Protein AF-A0A524HJL3-F1 (afdb_monomer)

Nearest PDB structures (foldseek):
  6bqc-assembly1_A-2  TM=8.816E-01  e=6.485E-03  Escherichia coli

Mean predicted aligned error: 7.46 Å

Radius of gyration: 18.97 Å; Cα contacts (8 Å, |Δi|>4): 39; chains: 1; bounding box: 37×37×41 Å

Sequence (98 aa):
MDGWWDCQTIDQFVDRVLRARLDIQVRWNWKILLFIQRSRFLNLQSPARAFEIGEKHYDLGNDLDQAMLDRRLNYTCVYWRNASTLDEAQEPKLELIC

Foldseek 3Di:
DPPPDDDPCVPVVVVVCVVVVVVPVVCPPVVNVVVVVVCVVDPPPDPVCVVVCCCVPPVPDCVVLVVPAEPVSDPDDFQPPPDDDRNRRHVVVVVVVD

Structure (mmCIF, N/CA/C/O backbone):
data_AF-A0A524HJL3-F1
#
_entry.id   AF-A0A524HJL3-F1
#
loop_
_atom_site.group_PDB
_atom_site.id
_atom_site.type_symbol
_atom_site.label_atom_id
_atom_site.label_alt_id
_atom_site.label_comp_id
_atom_site.label_asym_id
_atom_site.label_entity_id
_atom_site.label_seq_id
_atom_site.pdbx_PDB_ins_code
_atom_site.Cartn_x
_atom_site.Cartn_y
_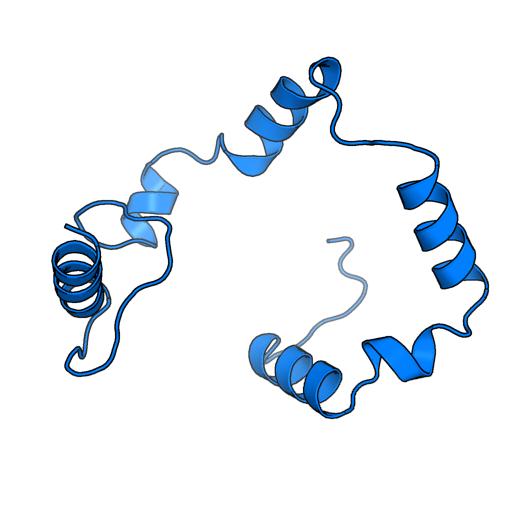atom_site.Cartn_z
_atom_site.occupancy
_atom_site.B_iso_or_equiv
_atom_site.auth_seq_id
_atom_site.auth_comp_id
_atom_site.auth_asym_id
_atom_site.auth_atom_id
_atom_site.pdbx_PDB_model_num
ATOM 1 N N . MET A 1 1 ? -3.187 -0.161 -17.485 1.00 65.12 1 MET A N 1
ATOM 2 C CA . MET A 1 1 ? -2.868 -1.593 -17.670 1.00 65.12 1 MET A CA 1
ATOM 3 C C . MET A 1 1 ? -3.329 -1.977 -19.063 1.00 65.12 1 MET A C 1
ATOM 5 O O . MET A 1 1 ? -4.461 -1.657 -19.390 1.00 65.12 1 MET A O 1
ATOM 9 N N . ASP A 1 2 ? -2.493 -2.634 -19.866 1.00 90.06 2 ASP A N 1
ATOM 10 C CA . ASP A 1 2 ? -2.757 -2.874 -21.301 1.00 90.06 2 ASP A CA 1
ATOM 11 C C . ASP A 1 2 ? -3.694 -4.068 -21.581 1.00 90.06 2 ASP A C 1
ATOM 13 O O . ASP A 1 2 ? -3.799 -4.529 -22.714 1.00 90.06 2 ASP A O 1
ATOM 17 N N . GLY A 1 3 ? -4.351 -4.611 -20.548 1.00 92.31 3 GLY A N 1
ATOM 18 C CA . GLY A 1 3 ? -5.309 -5.715 -20.681 1.00 92.31 3 GLY A CA 1
ATOM 19 C C . GLY A 1 3 ? -4.702 -7.058 -21.108 1.00 92.31 3 GLY A C 1
ATOM 20 O O . GLY A 1 3 ? -5.411 -7.908 -21.630 1.00 92.31 3 GLY A O 1
ATOM 21 N N . TRP A 1 4 ? -3.394 -7.267 -20.925 1.00 94.06 4 TRP A N 1
ATOM 22 C CA . TRP A 1 4 ? -2.699 -8.472 -21.410 1.00 94.06 4 TRP A CA 1
ATOM 23 C C . TRP A 1 4 ? -3.056 -9.769 -20.674 1.00 94.06 4 TRP A C 1
ATOM 25 O O . TRP A 1 4 ? -2.769 -10.852 -21.179 1.00 94.06 4 TRP A O 1
ATOM 35 N N . TRP A 1 5 ? -3.621 -9.680 -19.472 1.00 95.75 5 TRP A N 1
ATOM 36 C CA . TRP A 1 5 ? -3.992 -10.828 -18.648 1.00 95.75 5 TRP A CA 1
ATOM 37 C C . TRP A 1 5 ? -5.096 -10.435 -17.663 1.00 95.75 5 TRP A C 1
ATOM 39 O O . TRP A 1 5 ? -5.302 -9.247 -17.412 1.00 95.75 5 TRP A O 1
ATOM 49 N N . ASP A 1 6 ? -5.773 -11.440 -17.109 1.00 95.38 6 ASP A N 1
ATOM 50 C CA . ASP A 1 6 ? -6.845 -11.281 -16.126 1.00 95.38 6 ASP A CA 1
ATOM 51 C C . ASP A 1 6 ? -6.603 -12.191 -14.908 1.00 95.38 6 ASP A C 1
ATOM 53 O O . ASP A 1 6 ? -5.928 -13.223 -15.003 1.00 95.38 6 ASP A O 1
ATOM 57 N N . CYS A 1 7 ? -7.126 -11.793 -13.750 1.00 96.50 7 CYS A N 1
ATOM 58 C CA . CYS A 1 7 ? -6.992 -12.504 -12.487 1.00 96.50 7 CYS A CA 1
ATOM 59 C C . CYS A 1 7 ? -8.186 -12.235 -11.572 1.00 96.50 7 CYS A C 1
ATOM 61 O O . CYS A 1 7 ? -8.440 -11.100 -11.182 1.00 96.50 7 CYS A O 1
ATOM 63 N N . GLN A 1 8 ? -8.864 -13.303 -11.151 1.00 96.44 8 GLN A N 1
ATOM 64 C CA . GLN A 1 8 ? -10.054 -13.198 -10.308 1.00 96.44 8 GLN A CA 1
ATOM 65 C C . GLN A 1 8 ? -9.757 -12.684 -8.887 1.00 96.44 8 GLN A C 1
ATOM 67 O O . GLN A 1 8 ? -10.567 -11.959 -8.318 1.00 96.44 8 GLN A O 1
ATOM 72 N N . THR A 1 9 ? -8.619 -13.070 -8.301 1.00 96.75 9 THR A N 1
ATOM 73 C CA . THR A 1 9 ? -8.222 -12.715 -6.924 1.00 96.75 9 THR A CA 1
ATOM 74 C C . THR A 1 9 ? -6.761 -12.272 -6.886 1.00 96.75 9 THR A C 1
ATOM 76 O O . THR A 1 9 ? -5.847 -13.016 -6.513 1.00 96.75 9 THR A O 1
ATOM 79 N N . ILE A 1 10 ? -6.526 -11.039 -7.340 1.00 96.44 10 ILE A N 1
ATOM 80 C CA . ILE A 1 10 ? -5.176 -10.485 -7.508 1.00 96.44 10 ILE A CA 1
ATOM 81 C C . ILE A 1 10 ? -4.388 -10.411 -6.190 1.00 96.44 10 ILE A C 1
ATOM 83 O O . ILE A 1 10 ? -3.178 -10.633 -6.184 1.00 96.44 10 ILE A O 1
ATOM 87 N N . ASP A 1 11 ? -5.067 -10.179 -5.068 1.00 96.50 11 ASP A N 1
ATOM 88 C CA . ASP A 1 11 ? -4.496 -10.158 -3.720 1.00 96.50 11 ASP A CA 1
ATOM 89 C C . ASP A 1 11 ? -3.866 -11.512 -3.351 1.00 96.50 11 ASP A C 1
ATOM 91 O O . ASP A 1 11 ? -2.696 -11.579 -2.962 1.00 96.50 11 ASP A O 1
ATOM 95 N N . GLN A 1 12 ? -4.594 -12.611 -3.568 1.00 98.00 12 GLN A N 1
ATOM 96 C CA . GLN A 1 12 ? -4.096 -13.959 -3.293 1.00 98.00 12 GLN A CA 1
ATOM 97 C C . GLN A 1 12 ? -3.005 -14.382 -4.273 1.00 98.00 12 GLN A C 1
ATOM 99 O O . GLN A 1 12 ? -2.079 -15.104 -3.896 1.00 98.00 12 GLN A O 1
ATOM 104 N N . PHE A 1 13 ? -3.104 -13.959 -5.535 1.00 96.94 13 PHE A N 1
ATOM 105 C CA . PHE A 1 13 ? -2.050 -14.199 -6.513 1.00 96.94 13 PHE A CA 1
ATOM 106 C C . PHE A 1 13 ? -0.730 -13.572 -6.050 1.00 96.94 13 PHE A C 1
ATOM 108 O O . PHE A 1 13 ? 0.284 -14.269 -5.982 1.00 96.94 13 PHE A O 1
ATOM 115 N N . VAL A 1 14 ? -0.752 -12.292 -5.666 1.00 95.88 14 VAL A N 1
ATOM 116 C CA . VAL A 1 14 ? 0.438 -11.586 -5.175 1.00 95.88 14 VAL A CA 1
ATOM 117 C C . VAL A 1 14 ? 0.973 -12.230 -3.890 1.00 95.88 14 VAL A C 1
ATOM 119 O O . VAL A 1 14 ? 2.177 -12.476 -3.813 1.00 95.88 14 VAL A O 1
ATOM 122 N N . ASP A 1 15 ? 0.115 -12.589 -2.925 1.00 97.44 15 ASP A N 1
ATOM 123 C CA . ASP A 1 15 ? 0.529 -13.307 -1.705 1.00 97.44 15 ASP A CA 1
ATOM 124 C C . ASP A 1 15 ? 1.287 -14.605 -2.037 1.00 97.44 15 ASP A C 1
ATOM 126 O O . ASP A 1 15 ? 2.400 -14.821 -1.551 1.00 97.44 15 ASP A O 1
ATOM 130 N N . ARG A 1 16 ? 0.751 -15.439 -2.937 1.00 96.81 16 ARG A N 1
ATOM 131 C CA . ARG A 1 16 ? 1.391 -16.704 -3.339 1.00 96.81 16 ARG A CA 1
ATOM 132 C C . ARG A 1 16 ? 2.716 -16.481 -4.064 1.00 96.81 16 ARG A C 1
ATOM 134 O O . ARG A 1 16 ? 3.682 -17.190 -3.784 1.00 96.81 16 ARG A O 1
ATOM 141 N N . VAL A 1 17 ? 2.780 -15.498 -4.964 1.00 95.81 17 VAL A N 1
ATOM 142 C CA . VAL A 1 17 ? 4.002 -15.132 -5.705 1.00 95.81 17 VAL A CA 1
ATOM 143 C C . VAL A 1 17 ? 5.117 -14.711 -4.747 1.00 95.81 17 VAL A C 1
ATOM 145 O O . VAL A 1 17 ? 6.251 -15.186 -4.874 1.00 95.81 17 VAL A O 1
ATOM 148 N N . LEU A 1 18 ? 4.795 -13.857 -3.771 1.00 95.44 18 LEU A N 1
ATOM 149 C CA . LEU A 1 18 ? 5.756 -13.365 -2.786 1.00 95.44 18 LEU A CA 1
ATOM 150 C C . LEU A 1 18 ? 6.171 -14.462 -1.794 1.00 95.44 18 LEU A C 1
ATOM 152 O O . LEU A 1 18 ? 7.361 -14.602 -1.509 1.00 95.44 18 LEU A O 1
ATOM 156 N N . ARG A 1 19 ? 5.239 -15.305 -1.325 1.00 96.62 19 ARG A N 1
ATOM 157 C CA . ARG A 1 19 ? 5.557 -16.464 -0.462 1.00 96.62 19 ARG A CA 1
ATOM 158 C C . ARG A 1 19 ? 6.451 -17.482 -1.156 1.00 96.62 19 ARG A C 1
ATOM 160 O O . ARG A 1 19 ? 7.377 -18.003 -0.540 1.00 96.62 19 ARG A O 1
ATOM 167 N N . ALA A 1 20 ? 6.212 -17.730 -2.440 1.00 96.38 20 ALA A N 1
ATOM 168 C CA . ALA A 1 20 ? 7.065 -18.576 -3.266 1.00 96.38 20 ALA A CA 1
ATOM 169 C C . ALA A 1 20 ? 8.396 -17.899 -3.647 1.00 96.38 20 ALA A C 1
ATOM 171 O O . ALA A 1 20 ? 9.243 -18.536 -4.272 1.00 96.38 20 ALA A O 1
ATOM 172 N N . ARG A 1 21 ? 8.620 -16.630 -3.269 1.00 93.06 21 ARG A N 1
ATOM 173 C CA . ARG A 1 21 ? 9.847 -15.862 -3.554 1.00 93.06 21 ARG A CA 1
ATOM 174 C C . ARG A 1 21 ? 10.177 -15.793 -5.046 1.00 93.06 21 ARG A C 1
ATOM 176 O O . ARG A 1 21 ? 11.349 -15.758 -5.434 1.00 93.06 21 ARG A O 1
ATOM 183 N N . LEU A 1 22 ? 9.154 -15.793 -5.904 1.00 90.50 22 LEU A N 1
ATOM 184 C CA . LEU A 1 22 ? 9.354 -15.741 -7.356 1.00 90.50 22 LEU A CA 1
ATOM 185 C C . LEU A 1 22 ? 9.992 -14.417 -7.792 1.00 90.50 22 LEU A C 1
ATOM 187 O O . LEU A 1 22 ? 10.737 -14.387 -8.770 1.00 90.50 22 LEU A O 1
ATOM 191 N N . ASP A 1 23 ? 9.791 -13.351 -7.014 1.00 86.12 23 ASP A N 1
ATOM 192 C CA . ASP A 1 23 ? 10.454 -12.055 -7.175 1.00 86.12 23 ASP A CA 1
ATOM 193 C C . ASP A 1 23 ? 11.989 -12.148 -7.120 1.00 86.12 23 ASP A C 1
ATOM 195 O O . ASP A 1 23 ? 12.674 -11.264 -7.633 1.00 86.12 23 ASP A O 1
ATOM 199 N N . ILE A 1 24 ? 12.537 -13.208 -6.515 1.00 85.06 24 ILE A N 1
ATOM 200 C CA . ILE A 1 24 ? 13.976 -13.492 -6.449 1.00 85.06 24 ILE A CA 1
ATOM 201 C C . ILE A 1 24 ? 14.374 -14.538 -7.482 1.00 85.06 24 ILE A C 1
ATOM 203 O O . ILE A 1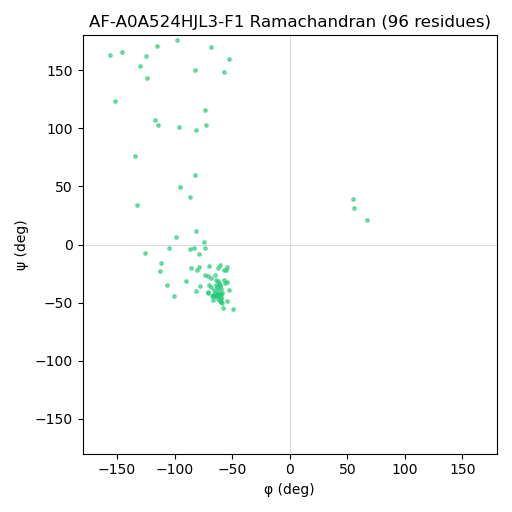 24 ? 15.375 -14.359 -8.173 1.00 85.06 24 ILE A O 1
ATOM 207 N N . GLN A 1 25 ? 13.590 -15.607 -7.618 1.00 85.44 25 GLN A N 1
ATOM 208 C CA . GLN A 1 25 ? 13.917 -16.715 -8.519 1.00 85.44 25 GLN A CA 1
ATOM 209 C C . GLN A 1 25 ? 13.944 -16.283 -9.996 1.00 85.44 25 GLN A C 1
ATOM 211 O O . GLN A 1 25 ? 14.785 -16.745 -10.763 1.00 85.44 25 GLN A O 1
ATOM 216 N N . VAL A 1 26 ? 13.075 -15.345 -10.390 1.00 82.25 26 VAL A N 1
ATOM 217 C CA . VAL A 1 26 ? 12.916 -14.902 -11.788 1.00 82.25 26 VAL A CA 1
ATOM 218 C C . VAL A 1 26 ? 13.893 -13.771 -12.173 1.00 82.25 26 VAL A C 1
ATOM 220 O O . VAL A 1 26 ? 13.985 -13.392 -13.343 1.00 82.25 26 VAL A O 1
ATOM 223 N N . ARG A 1 27 ? 14.702 -13.252 -11.231 1.00 67.94 27 ARG A N 1
ATOM 224 C CA . ARG A 1 27 ? 15.636 -12.123 -11.470 1.00 67.94 27 ARG A CA 1
ATOM 225 C C . ARG A 1 27 ? 16.704 -12.390 -12.531 1.00 67.94 27 ARG A C 1
ATOM 227 O O . ARG A 1 27 ? 17.275 -11.442 -13.059 1.00 67.94 27 ARG A O 1
ATOM 234 N N . TRP A 1 28 ? 16.949 -13.651 -12.873 1.00 68.00 28 TRP A N 1
ATOM 235 C CA . TRP A 1 28 ? 17.911 -14.053 -13.904 1.00 68.00 28 TRP A CA 1
ATOM 236 C C . TRP A 1 28 ? 17.429 -13.808 -15.342 1.00 68.00 28 TRP A C 1
ATOM 238 O O . TRP A 1 28 ? 18.141 -14.104 -16.298 1.00 68.00 28 TRP A O 1
ATOM 248 N N . ASN A 1 29 ? 16.241 -13.228 -15.524 1.00 77.44 29 ASN A N 1
ATOM 249 C CA . ASN A 1 29 ? 15.797 -12.749 -16.824 1.00 77.44 29 ASN A CA 1
ATOM 250 C C . ASN A 1 29 ? 16.549 -11.461 -17.210 1.00 77.44 29 ASN A C 1
ATOM 252 O O . ASN A 1 29 ? 16.378 -10.410 -16.590 1.00 77.44 29 ASN A O 1
ATOM 256 N N . TRP A 1 30 ? 17.342 -11.525 -18.281 1.00 77.50 30 TRP A N 1
ATOM 257 C CA . TRP A 1 30 ? 18.143 -10.402 -18.781 1.00 77.50 30 TRP A CA 1
ATOM 258 C C . TRP A 1 30 ? 17.323 -9.130 -19.058 1.00 77.50 30 TRP A C 1
ATOM 260 O O . TRP A 1 30 ? 17.824 -8.028 -18.841 1.00 77.50 30 TRP A O 1
ATOM 270 N N . LYS A 1 31 ? 16.052 -9.251 -19.478 1.00 79.88 31 LYS A N 1
ATOM 271 C CA . LYS A 1 31 ? 15.164 -8.092 -19.683 1.00 79.88 31 LYS A CA 1
ATOM 272 C C . LYS A 1 31 ? 14.859 -7.394 -18.361 1.00 79.88 31 LYS A C 1
ATOM 274 O O . LYS A 1 31 ? 14.929 -6.172 -18.284 1.00 79.88 31 LYS A O 1
ATOM 279 N N . ILE A 1 32 ? 14.567 -8.170 -17.315 1.00 78.44 32 ILE A N 1
ATOM 280 C CA . ILE A 1 32 ? 14.318 -7.652 -15.962 1.00 78.44 32 ILE A CA 1
ATOM 281 C C . ILE A 1 32 ? 15.582 -6.977 -15.428 1.00 78.44 32 ILE A C 1
ATOM 283 O O . ILE A 1 32 ? 15.510 -5.874 -14.888 1.00 78.44 32 ILE A O 1
ATOM 287 N N . LEU A 1 33 ? 16.747 -7.588 -15.653 1.00 80.06 33 LEU A N 1
ATOM 288 C CA . LEU A 1 33 ? 18.029 -7.011 -15.263 1.00 80.06 33 LEU A CA 1
ATOM 289 C C . LEU A 1 33 ? 18.264 -5.646 -15.932 1.00 80.06 33 LEU A C 1
ATOM 291 O O . LEU A 1 33 ? 18.626 -4.692 -15.250 1.00 80.06 33 LEU A O 1
ATOM 295 N N . LEU A 1 34 ? 17.995 -5.515 -17.237 1.00 83.12 34 LEU A N 1
ATOM 296 C CA . LEU A 1 34 ? 18.105 -4.235 -17.950 1.00 83.12 34 LEU A CA 1
ATOM 297 C C . LEU A 1 34 ? 17.184 -3.156 -17.367 1.00 83.12 34 LEU A C 1
ATOM 299 O O . LEU A 1 34 ? 17.620 -2.017 -17.194 1.00 83.12 34 LEU A O 1
ATOM 303 N N . PHE A 1 35 ? 15.936 -3.499 -17.033 1.00 80.31 35 PHE A N 1
ATOM 304 C CA . PHE A 1 35 ? 15.007 -2.555 -16.406 1.00 80.31 35 PHE A CA 1
ATOM 305 C C . PHE A 1 35 ? 15.490 -2.099 -15.025 1.00 80.31 35 PHE A C 1
ATOM 307 O O . PHE A 1 35 ? 15.476 -0.900 -14.747 1.00 80.31 35 PHE A O 1
ATOM 314 N N . ILE A 1 36 ? 15.972 -3.029 -14.192 1.00 78.38 36 ILE A N 1
ATOM 315 C CA . ILE A 1 36 ? 16.529 -2.721 -12.866 1.00 78.38 36 ILE A CA 1
ATOM 316 C C . ILE A 1 36 ? 17.765 -1.826 -12.992 1.00 78.38 36 ILE A C 1
ATOM 318 O O . ILE A 1 36 ? 17.910 -0.852 -12.258 1.00 78.38 36 ILE A O 1
ATOM 322 N N . GLN A 1 37 ? 18.663 -2.113 -13.933 1.00 80.62 37 GLN A N 1
ATOM 323 C CA . GLN A 1 37 ? 19.847 -1.281 -14.126 1.00 80.62 37 GLN A CA 1
ATOM 324 C C . GLN A 1 37 ? 19.462 0.121 -14.605 1.00 80.62 37 GLN A C 1
ATOM 326 O O . GLN A 1 37 ? 19.946 1.110 -14.057 1.00 80.62 37 GLN A O 1
ATOM 331 N N . ARG A 1 38 ? 18.532 0.230 -15.561 1.00 81.75 38 ARG A N 1
ATOM 332 C CA . ARG A 1 38 ? 18.038 1.526 -16.040 1.00 81.75 38 ARG A CA 1
ATOM 333 C C . ARG A 1 38 ? 17.428 2.363 -14.911 1.00 81.75 38 ARG A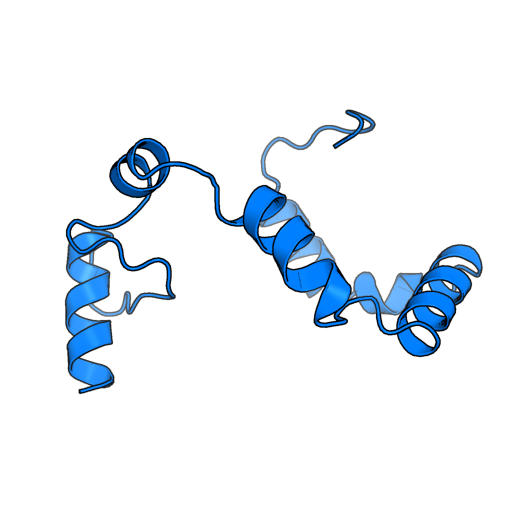 C 1
ATOM 335 O O . ARG A 1 38 ? 17.703 3.557 -14.861 1.00 81.75 38 ARG A O 1
ATOM 342 N N . SER A 1 39 ? 16.643 1.768 -14.009 1.00 78.50 39 SER A N 1
ATOM 343 C CA . SER A 1 39 ? 16.030 2.503 -12.889 1.00 78.50 39 SER A CA 1
ATOM 344 C C . SER A 1 39 ? 17.036 2.939 -11.821 1.00 78.50 39 SER A C 1
ATOM 346 O O . SER A 1 39 ? 16.818 3.949 -11.161 1.00 78.50 39 SER A O 1
ATOM 348 N N . ARG A 1 40 ? 18.159 2.226 -11.665 1.00 77.62 40 ARG A N 1
ATOM 349 C CA . ARG A 1 40 ? 19.237 2.619 -10.741 1.00 77.62 40 ARG A CA 1
ATOM 350 C C . ARG A 1 40 ? 20.119 3.740 -11.285 1.00 77.62 40 ARG A C 1
ATOM 352 O O . ARG A 1 40 ? 20.578 4.566 -10.505 1.00 77.62 40 ARG A O 1
ATOM 359 N N . PHE A 1 41 ? 20.371 3.762 -12.595 1.00 81.75 41 PHE A N 1
ATOM 360 C CA . PHE A 1 41 ? 21.198 4.799 -13.228 1.00 81.75 41 PHE A CA 1
ATOM 361 C C . PHE A 1 41 ? 20.418 6.066 -13.599 1.00 81.75 41 PHE A C 1
ATOM 363 O O . PHE A 1 41 ? 21.022 7.122 -13.768 1.00 81.75 41 PHE A O 1
ATOM 370 N N . LEU A 1 42 ? 19.091 5.986 -13.716 1.00 78.00 42 LEU A N 1
ATOM 371 C CA . LEU A 1 42 ? 18.229 7.129 -14.005 1.00 78.00 42 LEU A CA 1
ATOM 372 C C . LEU A 1 42 ? 17.280 7.359 -12.829 1.00 78.00 42 LEU A C 1
ATOM 374 O O . LEU A 1 42 ? 16.314 6.619 -12.660 1.00 78.00 42 LEU A O 1
ATOM 378 N N . ASN A 1 43 ? 17.518 8.413 -12.043 1.00 69.94 43 ASN A N 1
ATOM 379 C CA . ASN A 1 43 ? 16.558 8.823 -11.023 1.00 69.94 43 ASN A CA 1
ATOM 380 C C . ASN A 1 43 ? 15.335 9.465 -11.697 1.00 69.94 43 ASN A C 1
ATOM 382 O O . ASN A 1 43 ? 15.380 10.611 -12.147 1.00 69.94 43 ASN A O 1
ATOM 386 N N . LEU A 1 44 ? 14.239 8.711 -11.776 1.00 69.50 44 LEU A N 1
ATOM 387 C CA . LEU A 1 44 ? 12.975 9.185 -12.340 1.00 69.50 44 LEU A CA 1
ATOM 388 C C . LEU A 1 44 ? 12.179 10.074 -11.364 1.00 69.50 44 LEU A C 1
ATOM 390 O O . LEU A 1 44 ? 11.202 10.681 -11.789 1.00 69.50 44 LEU A O 1
ATOM 394 N N . GLN A 1 45 ? 12.608 10.188 -10.102 1.00 70.62 45 GLN A N 1
ATOM 395 C CA . GLN A 1 45 ? 11.971 10.971 -9.035 1.00 70.62 45 GLN A CA 1
ATOM 396 C C . GLN A 1 45 ? 12.603 12.370 -8.900 1.00 70.62 45 GLN A C 1
ATOM 398 O O . GLN A 1 45 ? 13.015 12.783 -7.817 1.00 70.62 45 GLN A O 1
ATOM 403 N N . SER A 1 46 ? 12.753 13.099 -10.010 1.00 78.94 46 SER A N 1
ATOM 404 C CA . SER A 1 46 ? 13.277 14.470 -9.975 1.00 78.94 46 SER A CA 1
ATOM 405 C C . SER A 1 46 ? 12.176 15.488 -9.628 1.00 78.94 46 SER A C 1
ATOM 407 O O . SER A 1 46 ? 11.026 15.293 -10.027 1.00 78.94 46 SER A O 1
ATOM 409 N N . PRO A 1 47 ? 12.501 16.620 -8.968 1.00 76.12 47 PRO A N 1
ATOM 410 C CA . PRO A 1 47 ? 11.522 17.673 -8.670 1.00 76.12 47 PRO A CA 1
ATOM 411 C C . PRO A 1 47 ? 10.804 18.207 -9.915 1.00 76.12 47 PRO A C 1
ATOM 413 O O . PRO A 1 47 ? 9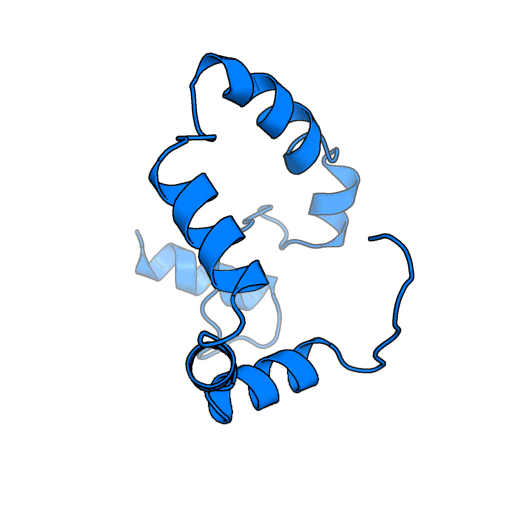.617 18.505 -9.869 1.00 76.12 47 PRO A O 1
ATOM 416 N N . ALA A 1 48 ? 11.496 18.246 -11.059 1.00 80.12 48 ALA A N 1
ATOM 417 C CA . ALA A 1 48 ? 10.927 18.668 -12.339 1.00 80.12 48 ALA A CA 1
ATOM 418 C C . ALA A 1 48 ? 9.776 17.767 -12.834 1.00 80.12 48 ALA A C 1
ATOM 420 O O . ALA A 1 48 ? 8.984 18.198 -13.663 1.00 80.12 48 ALA A O 1
ATOM 421 N N . ARG A 1 49 ? 9.678 16.526 -12.336 1.00 75.88 49 ARG A N 1
ATOM 422 C CA . ARG A 1 49 ? 8.609 15.564 -12.657 1.00 75.88 49 ARG A CA 1
ATOM 423 C C . ARG A 1 49 ? 7.591 15.398 -11.534 1.00 75.88 49 ARG A C 1
ATOM 425 O O . ARG A 1 49 ? 6.617 14.672 -11.704 1.00 75.88 49 ARG A O 1
ATOM 432 N N . ALA A 1 50 ? 7.797 16.063 -10.397 1.00 78.50 50 ALA A N 1
ATOM 433 C CA . ALA A 1 50 ? 6.907 15.950 -9.248 1.00 78.50 50 ALA A CA 1
ATOM 434 C C . ALA A 1 50 ? 5.479 16.407 -9.584 1.00 78.50 50 ALA A C 1
ATOM 436 O O . ALA A 1 50 ? 4.532 15.783 -9.123 1.00 78.50 50 ALA A O 1
ATOM 437 N N . PHE A 1 51 ? 5.325 17.428 -10.435 1.00 75.88 51 PHE A N 1
ATOM 438 C CA . PHE A 1 51 ? 4.009 17.908 -10.867 1.00 75.88 51 PHE A CA 1
ATOM 439 C C . PHE A 1 51 ? 3.256 16.877 -11.726 1.00 75.88 51 PHE A C 1
ATOM 441 O O . PHE A 1 51 ? 2.089 16.609 -11.472 1.00 75.88 51 PHE A O 1
ATOM 448 N N . GLU A 1 52 ? 3.944 16.220 -12.667 1.00 77.44 52 GLU A N 1
ATOM 449 C CA . GLU A 1 52 ? 3.356 15.164 -13.512 1.00 77.44 52 GLU A CA 1
ATOM 450 C C . GLU A 1 52 ? 2.897 13.950 -12.681 1.00 77.44 52 GLU A C 1
ATOM 452 O O . GLU A 1 52 ? 1.874 13.331 -12.968 1.00 77.44 52 GLU A O 1
ATOM 457 N N . ILE A 1 53 ? 3.652 13.605 -11.632 1.00 71.94 53 ILE A N 1
ATOM 458 C CA . ILE A 1 53 ? 3.290 12.543 -10.681 1.00 71.94 53 ILE A CA 1
ATOM 459 C C . ILE A 1 53 ? 2.111 12.990 -9.808 1.00 71.94 53 ILE A C 1
ATOM 461 O O . ILE A 1 53 ? 1.203 12.196 -9.581 1.00 71.94 53 ILE A O 1
ATOM 465 N N . GLY A 1 54 ? 2.122 14.250 -9.360 1.00 68.50 54 GLY A N 1
ATOM 466 C CA . GLY A 1 54 ? 1.028 14.912 -8.649 1.00 68.50 54 GLY A CA 1
ATOM 467 C C . GLY A 1 54 ? -0.306 14.734 -9.368 1.00 68.50 54 GLY A C 1
ATOM 468 O O . GLY A 1 54 ? -1.236 14.161 -8.813 1.00 68.50 54 GLY A O 1
ATOM 469 N N . GLU A 1 55 ? -0.349 15.134 -10.636 1.00 72.50 55 GLU A N 1
ATOM 470 C CA . GLU A 1 55 ? -1.540 15.042 -11.485 1.00 72.50 55 GLU A CA 1
ATOM 471 C C . GLU A 1 55 ? -1.989 13.585 -11.696 1.00 72.50 55 GLU A C 1
ATOM 473 O O . GLU A 1 55 ? -3.149 13.244 -11.497 1.00 72.50 55 GLU A O 1
ATOM 478 N N . LYS A 1 56 ? -1.064 12.673 -12.023 1.00 70.81 56 LYS A N 1
ATOM 479 C CA . LYS A 1 56 ? -1.416 11.276 -12.344 1.00 70.81 56 LYS A CA 1
ATOM 480 C C . LYS A 1 56 ? -1.825 10.418 -11.146 1.00 70.81 56 LYS A C 1
ATOM 482 O O . LYS A 1 56 ? -2.505 9.414 -11.346 1.00 70.81 56 LYS A O 1
ATOM 487 N N . HIS A 1 57 ? -1.354 10.741 -9.943 1.00 66.44 57 HIS A N 1
ATOM 488 C CA . HIS A 1 57 ? -1.561 9.909 -8.752 1.00 66.44 57 HIS A CA 1
ATOM 489 C C . HIS A 1 57 ? -2.453 10.542 -7.688 1.00 66.44 57 HIS A C 1
ATOM 491 O O . HIS A 1 57 ? -2.998 9.800 -6.875 1.00 66.44 57 HIS A O 1
ATOM 497 N N . TYR A 1 58 ? -2.583 11.869 -7.670 1.00 65.50 58 TYR A N 1
ATOM 498 C CA . TYR A 1 58 ? -3.257 12.591 -6.591 1.00 65.50 58 TYR A CA 1
ATOM 499 C C . TYR A 1 58 ? -4.385 13.508 -7.073 1.00 65.50 58 TYR A C 1
ATOM 501 O O . TYR A 1 58 ? -5.126 14.003 -6.233 1.00 65.50 58 TYR A O 1
ATOM 509 N N . ASP A 1 59 ? -4.578 13.694 -8.386 1.00 69.62 59 ASP A N 1
ATOM 510 C CA . ASP A 1 59 ? -5.748 14.407 -8.932 1.00 69.62 59 ASP A CA 1
ATOM 511 C C . ASP A 1 59 ? -6.952 13.466 -9.130 1.00 69.62 59 ASP A C 1
ATOM 513 O O . ASP A 1 59 ? -7.666 13.472 -10.133 1.00 69.62 59 ASP A O 1
ATOM 517 N N . LEU A 1 60 ? -7.142 12.579 -8.157 1.00 68.44 60 LEU A N 1
ATOM 518 C CA . LEU A 1 60 ? -8.343 11.777 -8.006 1.00 68.44 60 LEU A CA 1
ATOM 519 C C . LEU A 1 60 ? -9.190 12.551 -6.996 1.00 68.44 60 LEU A C 1
ATOM 521 O O . LEU A 1 60 ? -8.866 12.570 -5.816 1.00 68.44 60 LEU A O 1
ATOM 525 N N . GLY A 1 61 ? -10.195 13.292 -7.468 1.00 78.38 61 GLY A N 1
ATOM 526 C CA . GLY A 1 61 ? -10.989 14.170 -6.603 1.00 78.38 61 GLY A CA 1
ATOM 527 C C . GLY A 1 61 ? -11.574 13.457 -5.372 1.00 78.38 61 GLY A C 1
ATOM 528 O O . GLY A 1 61 ? -11.759 12.238 -5.369 1.00 78.38 61 GLY A O 1
ATOM 529 N N . ASN A 1 62 ? -11.928 14.239 -4.345 1.00 85.56 62 ASN A N 1
ATOM 530 C CA . ASN A 1 62 ? -12.365 13.740 -3.031 1.00 85.56 62 ASN A CA 1
ATOM 531 C C . ASN A 1 62 ? -13.542 12.749 -3.061 1.00 85.56 62 ASN A C 1
ATOM 533 O O . ASN A 1 62 ? -13.737 12.032 -2.084 1.00 85.56 62 ASN A O 1
ATOM 537 N N . ASP A 1 63 ? -14.327 12.699 -4.136 1.00 90.44 63 ASP A N 1
ATOM 538 C CA . ASP A 1 63 ? -15.439 11.756 -4.285 1.00 90.44 63 ASP A CA 1
ATOM 539 C C . ASP A 1 63 ? -14.961 10.296 -4.224 1.00 90.44 63 ASP A C 1
ATOM 541 O O . ASP A 1 63 ? -15.618 9.448 -3.618 1.00 90.44 63 ASP A O 1
ATOM 545 N N . LEU A 1 64 ? -13.793 10.003 -4.813 1.00 90.50 64 LEU A N 1
ATOM 546 C CA . LEU A 1 64 ? -13.197 8.667 -4.753 1.00 90.50 64 LEU A CA 1
ATOM 547 C C . LEU A 1 64 ? -12.772 8.329 -3.322 1.00 90.50 64 LEU A C 1
ATOM 549 O O . LEU A 1 64 ? -13.085 7.253 -2.815 1.00 90.50 64 LEU A O 1
ATOM 553 N N . ASP A 1 65 ? -12.080 9.261 -2.672 1.00 90.69 65 ASP A N 1
ATOM 554 C CA . ASP A 1 65 ? -11.564 9.069 -1.321 1.00 90.69 65 ASP A CA 1
ATOM 555 C C . ASP A 1 65 ? -12.696 8.926 -0.301 1.00 90.69 65 ASP A C 1
ATOM 557 O O 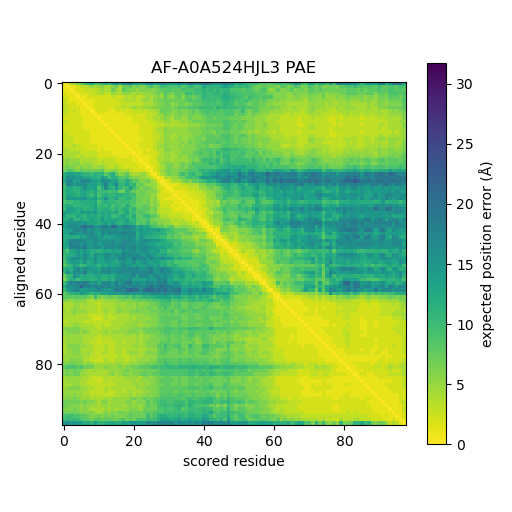. ASP A 1 65 ? -12.632 8.059 0.565 1.00 90.69 65 ASP A O 1
ATOM 561 N N . GLN A 1 66 ? -13.777 9.695 -0.440 1.00 93.25 66 GLN A N 1
ATOM 562 C CA . GLN A 1 66 ? -14.969 9.569 0.404 1.00 93.25 66 GLN A CA 1
ATOM 563 C C . GLN A 1 66 ? -15.676 8.219 0.242 1.00 93.25 66 GLN A C 1
ATOM 565 O O . GLN A 1 66 ? -16.284 7.735 1.194 1.00 93.25 66 GLN A O 1
ATOM 570 N N . ALA A 1 67 ? -15.606 7.605 -0.941 1.00 94.06 67 ALA A N 1
ATOM 571 C CA . ALA A 1 67 ? -16.186 6.287 -1.186 1.00 94.06 67 ALA A CA 1
ATOM 572 C C . ALA A 1 67 ? -15.298 5.130 -0.691 1.00 94.06 67 ALA A C 1
ATOM 574 O O . ALA A 1 67 ? -15.799 4.024 -0.484 1.00 94.06 67 ALA A O 1
ATOM 575 N N . MET A 1 68 ? -13.989 5.360 -0.536 1.00 94.38 68 MET A N 1
ATOM 576 C CA . MET A 1 68 ? -12.996 4.321 -0.242 1.00 94.38 68 MET A CA 1
ATOM 577 C C . MET A 1 68 ? -12.474 4.346 1.204 1.00 94.38 68 MET A C 1
ATOM 579 O O . MET A 1 68 ? -12.141 3.289 1.744 1.00 94.38 68 MET A O 1
ATOM 583 N N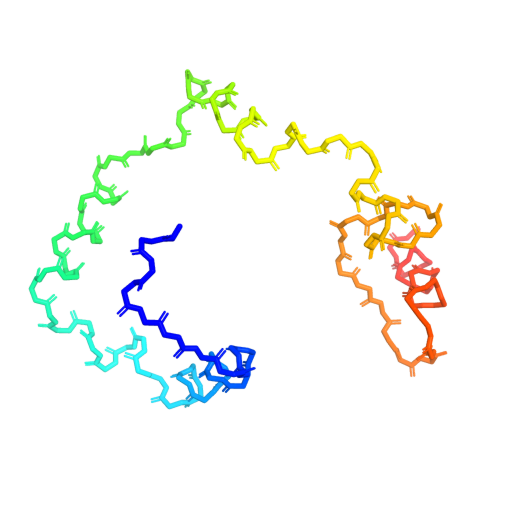 . LEU A 1 69 ? -12.333 5.528 1.806 1.00 95.81 69 LEU A N 1
ATOM 584 C CA . LEU A 1 69 ? -11.645 5.738 3.083 1.00 95.81 69 LEU A CA 1
ATOM 585 C C . LEU A 1 69 ? -12.613 5.812 4.272 1.00 95.81 69 LEU A C 1
ATOM 587 O O . LEU A 1 69 ? -13.831 5.783 4.123 1.00 95.81 69 LEU A O 1
ATOM 591 N N . ASP A 1 70 ? -12.052 5.910 5.479 1.00 95.75 70 ASP A N 1
ATOM 592 C CA . ASP A 1 70 ? -12.814 6.209 6.693 1.00 95.75 70 ASP A CA 1
ATOM 593 C C . ASP A 1 70 ? -13.352 7.645 6.693 1.00 95.75 70 ASP A C 1
ATO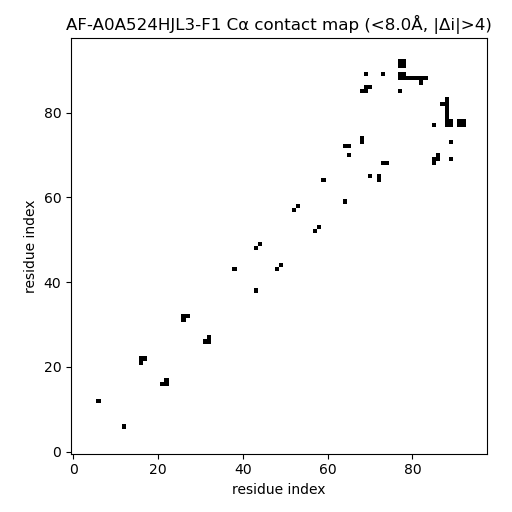M 595 O O . ASP A 1 70 ? -12.906 8.506 5.931 1.00 95.75 70 ASP A O 1
ATOM 599 N N . ARG A 1 71 ? -14.236 7.951 7.646 1.00 95.06 71 ARG A N 1
ATOM 600 C CA . ARG A 1 71 ? -14.845 9.281 7.817 1.00 95.06 71 ARG A CA 1
ATOM 601 C C . ARG A 1 71 ? -13.854 10.437 7.973 1.00 95.06 71 ARG A C 1
ATOM 603 O O . ARG A 1 71 ? -14.236 11.588 7.770 1.00 95.06 71 ARG A O 1
ATOM 610 N N . ARG A 1 72 ? -12.608 10.171 8.384 1.00 93.44 72 ARG A N 1
ATOM 611 C CA . ARG A 1 72 ? -11.558 11.192 8.543 1.00 93.44 72 ARG A CA 1
ATOM 612 C C . ARG A 1 72 ? -10.608 11.244 7.336 1.00 93.44 72 ARG A C 1
ATOM 614 O O . ARG A 1 72 ? -9.620 11.971 7.406 1.00 93.44 72 ARG A O 1
ATOM 621 N N . LEU A 1 73 ? -10.903 10.501 6.263 1.00 94.06 73 LEU A N 1
ATOM 622 C CA . LEU A 1 73 ? -10.146 10.439 5.007 1.00 94.06 73 LEU A CA 1
ATOM 623 C C . LEU A 1 73 ? -8.664 10.078 5.206 1.00 94.06 73 LEU A C 1
ATOM 625 O O . LEU A 1 73 ? -7.772 10.630 4.560 1.00 94.06 73 LEU A O 1
ATOM 629 N N . ASN A 1 74 ? -8.364 9.154 6.123 1.00 94.25 74 ASN A N 1
ATOM 630 C CA . ASN A 1 74 ? -6.988 8.740 6.367 1.00 94.25 74 ASN A CA 1
ATOM 631 C C . ASN A 1 74 ? -6.545 7.706 5.326 1.00 94.25 74 ASN A C 1
ATOM 633 O O . ASN A 1 74 ? -6.729 6.500 5.516 1.00 94.25 74 ASN A O 1
ATOM 637 N N . TYR A 1 75 ? -5.825 8.144 4.294 1.00 93.44 75 TYR A N 1
ATOM 638 C CA . TYR A 1 75 ? -5.226 7.225 3.323 1.00 93.44 75 TYR A CA 1
ATOM 639 C C . TYR A 1 75 ? -3.893 6.626 3.812 1.00 93.44 75 TYR A C 1
ATOM 641 O O . TYR A 1 75 ? -2.823 6.829 3.240 1.00 93.44 75 TYR A O 1
ATOM 649 N N . THR A 1 76 ? -3.946 5.924 4.946 1.00 93.25 76 THR A N 1
ATOM 650 C CA . THR A 1 76 ? -2.794 5.302 5.624 1.00 93.25 76 THR A CA 1
ATOM 651 C C . THR A 1 76 ? -3.207 3.987 6.289 1.00 93.25 76 THR A C 1
ATOM 653 O O . THR A 1 76 ? -4.395 3.713 6.443 1.00 93.25 76 THR A O 1
ATOM 656 N N . CYS A 1 77 ? -2.231 3.163 6.691 1.00 96.06 77 CYS A N 1
ATOM 657 C CA . CYS A 1 77 ? -2.495 1.907 7.399 1.00 96.06 77 CYS A CA 1
ATOM 658 C C . CYS A 1 77 ? -3.299 2.118 8.687 1.00 96.06 77 CYS A C 1
ATOM 660 O O . CYS A 1 77 ? -3.111 3.113 9.378 1.00 96.06 77 CYS A O 1
ATOM 662 N N . VAL A 1 78 ? -4.115 1.129 9.047 1.00 96.12 78 VAL A N 1
ATOM 663 C CA . VAL A 1 78 ? -4.995 1.147 10.228 1.00 96.12 78 VAL A CA 1
ATOM 664 C C . VAL A 1 78 ? -4.593 0.076 11.245 1.00 96.12 78 VAL A C 1
ATOM 666 O O . VAL A 1 78 ? -3.763 -0.787 10.944 1.00 96.12 78 VAL A O 1
ATOM 669 N N . TYR A 1 79 ? -5.181 0.104 12.445 1.00 97.00 79 TYR A N 1
ATOM 670 C CA . TYR A 1 79 ? -4.890 -0.850 13.517 1.00 97.00 79 TYR A CA 1
ATOM 671 C C . TYR A 1 79 ? -6.099 -1.739 13.843 1.00 97.00 79 TYR A C 1
ATOM 673 O O . TYR A 1 79 ? -7.021 -1.343 14.547 1.00 97.00 79 TYR A O 1
ATOM 681 N N . TRP A 1 80 ? -6.067 -2.987 13.369 1.00 96.88 80 TRP A N 1
ATOM 682 C CA . TRP A 1 80 ? -7.223 -3.897 13.376 1.00 96.88 80 TRP A CA 1
ATOM 683 C C . TRP A 1 80 ? -7.483 -4.670 14.678 1.00 96.88 80 TRP A C 1
ATOM 685 O O . TRP A 1 80 ? -8.445 -5.428 14.743 1.00 96.88 80 TRP A O 1
ATOM 695 N N . ARG A 1 81 ? -6.637 -4.544 15.712 1.00 94.81 81 ARG A N 1
ATOM 696 C CA . ARG A 1 81 ? -6.613 -5.497 16.844 1.00 94.81 81 ARG A CA 1
ATOM 697 C C . ARG A 1 81 ? -7.973 -5.722 17.517 1.00 94.81 81 ARG A C 1
ATOM 699 O O . ARG A 1 81 ? -8.253 -6.853 17.893 1.00 94.81 81 ARG A O 1
ATOM 706 N N . ASN A 1 82 ? -8.775 -4.669 17.666 1.00 94.12 82 ASN A N 1
ATOM 707 C CA . ASN A 1 82 ? -10.092 -4.702 18.311 1.00 94.12 82 ASN A CA 1
ATOM 708 C C . ASN A 1 82 ? -11.153 -3.973 17.465 1.00 94.12 82 ASN A C 1
ATOM 710 O O . ASN A 1 82 ? -12.028 -3.318 18.023 1.00 94.12 82 ASN A O 1
ATOM 714 N N . ALA A 1 83 ? -11.040 -4.029 16.137 1.00 96.69 83 ALA A N 1
ATOM 715 C CA . ALA A 1 83 ? -11.912 -3.296 15.223 1.00 96.69 83 ALA A CA 1
ATOM 716 C C . ALA A 1 83 ? -12.595 -4.238 14.231 1.00 96.69 83 ALA A C 1
ATOM 718 O O . ALA A 1 83 ? -11.994 -5.207 13.764 1.00 96.69 83 ALA A O 1
ATOM 719 N N . SER A 1 84 ? -13.845 -3.931 13.899 1.00 96.81 84 SER A N 1
ATOM 720 C CA . SER A 1 84 ? -14.654 -4.668 12.923 1.00 96.81 84 SER A CA 1
ATOM 721 C C . SER A 1 84 ? -14.945 -3.864 11.656 1.00 96.81 84 SER A C 1
ATOM 723 O O . SER A 1 84 ? -15.298 -4.439 10.627 1.00 96.81 84 SER A O 1
ATOM 725 N N . THR A 1 85 ? -14.748 -2.546 11.708 1.00 97.31 85 THR A N 1
ATOM 726 C CA . THR A 1 85 ? -14.943 -1.627 10.583 1.00 97.31 85 THR A CA 1
ATOM 727 C C . THR A 1 85 ? -13.684 -0.808 10.306 1.00 97.31 85 THR A C 1
ATOM 729 O O . THR A 1 85 ? -12.787 -0.714 11.147 1.00 97.31 85 THR A O 1
ATOM 732 N N . LEU A 1 86 ? -13.606 -0.223 9.105 1.00 96.75 86 LEU A N 1
ATOM 733 C CA . LEU A 1 86 ? -12.494 0.651 8.730 1.00 96.75 86 LEU A CA 1
ATOM 734 C C . LEU A 1 86 ? -12.414 1.876 9.650 1.00 96.75 86 LEU A C 1
ATOM 736 O O . LEU A 1 86 ? -11.318 2.214 10.088 1.00 96.75 86 LEU A O 1
ATOM 740 N N . ASP A 1 87 ? -13.558 2.490 9.973 1.00 96.38 87 ASP A N 1
ATOM 741 C CA . ASP A 1 87 ? -13.624 3.607 10.917 1.00 96.38 87 ASP A CA 1
ATOM 742 C C . ASP A 1 87 ? -13.062 3.191 12.280 1.00 96.38 87 ASP A C 1
ATOM 744 O O . ASP A 1 87 ? -12.067 3.761 12.719 1.00 96.38 87 ASP A O 1
ATOM 748 N N . GLU A 1 88 ? -13.586 2.109 12.872 1.00 96.81 88 GLU A N 1
ATOM 749 C CA . GLU A 1 88 ? -13.128 1.603 14.176 1.00 96.81 88 GLU A CA 1
ATOM 750 C C . GLU A 1 88 ? -11.630 1.276 14.211 1.00 96.81 88 GLU A C 1
ATOM 752 O O . GLU A 1 88 ? -11.005 1.359 15.265 1.00 96.81 88 GLU A O 1
ATOM 757 N N . ALA A 1 89 ? -11.038 0.870 13.084 1.00 97.12 89 ALA A N 1
ATOM 758 C CA . ALA A 1 89 ? -9.619 0.532 13.013 1.00 97.12 89 ALA A CA 1
ATOM 759 C C . ALA A 1 89 ? -8.710 1.772 12.923 1.00 97.12 89 ALA A C 1
ATOM 761 O O . ALA A 1 89 ? -7.506 1.684 13.197 1.00 97.12 89 ALA A O 1
ATOM 762 N N . GLN A 1 90 ? -9.250 2.927 12.526 1.00 97.38 90 GLN A N 1
ATOM 763 C CA . GLN A 1 90 ? -8.486 4.165 12.372 1.00 97.38 90 GLN A CA 1
ATOM 764 C C . GLN A 1 90 ? -8.271 4.881 13.701 1.00 97.38 90 GLN A C 1
ATOM 766 O O . GLN A 1 90 ? -7.167 5.379 13.930 1.00 97.38 90 GLN A O 1
ATOM 771 N N . GLU A 1 91 ? -9.266 4.924 14.592 1.00 94.25 91 GLU A N 1
ATOM 772 C CA . GLU A 1 91 ? -9.115 5.629 15.873 1.00 94.25 91 GLU A CA 1
ATOM 773 C C . GLU A 1 91 ? -7.976 5.070 16.745 1.00 94.25 91 GLU A C 1
ATOM 775 O O . GLU A 1 91 ? -7.100 5.853 17.119 1.00 94.25 91 GLU A O 1
ATOM 780 N N . PRO A 1 92 ? -7.862 3.747 16.979 1.00 94.81 92 PRO A N 1
ATOM 781 C CA . PRO A 1 92 ? -6.755 3.183 17.746 1.00 94.81 92 PRO A CA 1
ATOM 782 C C . PRO A 1 92 ? -5.391 3.420 17.093 1.00 94.81 92 PRO A C 1
ATOM 784 O O . PRO A 1 92 ? -4.388 3.557 17.789 1.00 94.81 92 PRO A O 1
ATOM 787 N N . LYS A 1 93 ? -5.326 3.480 15.751 1.0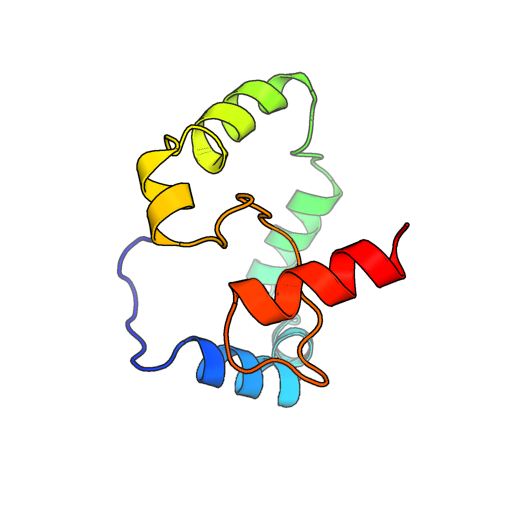0 95.62 93 LYS A N 1
ATOM 788 C CA . LYS A 1 93 ? -4.087 3.850 15.049 1.00 95.62 93 LYS A CA 1
ATOM 789 C C . LYS A 1 93 ? -3.678 5.280 15.385 1.00 95.62 93 LYS A C 1
ATOM 791 O O . LYS A 1 93 ? -2.494 5.534 15.575 1.00 95.62 93 LYS A O 1
ATOM 796 N N . LEU A 1 94 ? -4.632 6.208 15.421 1.00 93.88 94 LEU A N 1
ATOM 797 C CA . LEU A 1 94 ? -4.356 7.606 15.745 1.00 93.88 94 LEU A CA 1
ATOM 798 C C . LEU A 1 94 ? -3.935 7.751 17.210 1.00 93.88 94 LEU A C 1
ATOM 800 O O . LEU A 1 94 ? -2.928 8.396 17.474 1.00 93.88 94 LEU A O 1
ATOM 804 N N . GLU A 1 95 ? -4.626 7.079 18.133 1.00 92.56 95 GLU A N 1
ATOM 805 C CA . GLU A 1 95 ? -4.250 7.044 19.554 1.00 92.56 95 GLU A CA 1
ATOM 806 C C . GLU A 1 95 ? -2.862 6.439 19.792 1.00 92.56 95 GLU A C 1
ATOM 808 O O . GLU A 1 95 ? -2.153 6.884 20.682 1.00 92.56 95 GLU A O 1
ATOM 813 N N . LEU A 1 96 ? -2.449 5.443 19.001 1.00 91.25 96 LEU A N 1
ATOM 814 C CA . LEU A 1 96 ? -1.121 4.834 19.123 1.00 91.25 96 LEU A CA 1
ATOM 815 C C . LEU A 1 96 ? 0.016 5.782 18.702 1.00 91.25 96 LEU A C 1
ATOM 817 O O . LEU A 1 96 ? 1.150 5.615 19.149 1.00 91.25 96 LEU A O 1
ATOM 821 N N . ILE A 1 97 ? -0.265 6.710 17.783 1.00 92.44 97 ILE A N 1
ATOM 822 C CA . ILE A 1 97 ? 0.728 7.632 17.215 1.00 92.44 97 ILE A CA 1
ATOM 823 C C . ILE A 1 97 ? 0.825 8.934 18.029 1.00 92.44 97 ILE A C 1
ATOM 825 O O . ILE A 1 97 ? 1.903 9.532 18.057 1.00 92.44 97 ILE A O 1
ATOM 829 N N . CYS A 1 98 ? -0.280 9.382 18.634 1.00 87.06 98 CYS A N 1
ATOM 830 C CA . CYS A 1 98 ? -0.375 10.608 19.435 1.00 87.06 98 CYS A CA 1
ATOM 831 C C . CYS A 1 98 ? 0.196 10.447 20.851 1.00 87.06 98 CYS A C 1
ATOM 833 O O . CYS A 1 98 ? 0.779 11.445 21.332 1.00 87.06 98 CYS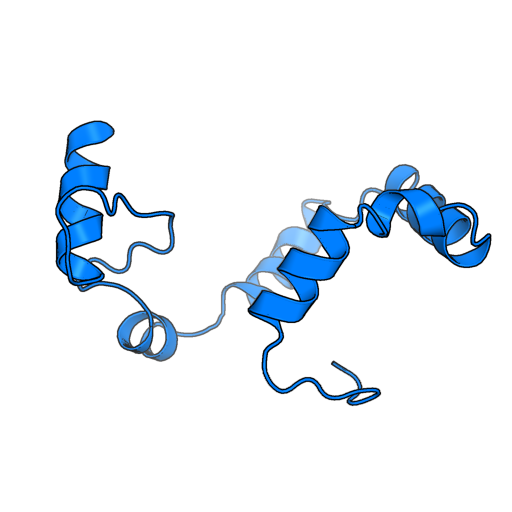 A O 1
#

Secondary structure (DSSP, 8-state):
-------S-HHHHHHHHHHTTHHHHGGG-HHHHHHHHHHHHS----HHHHHHHHHHHH-S-HHHHHHHS-TT---S----TT-SSHHHHHHHHHHHH-

pLDDT: mean 87.02, std 10.09, range [65.12, 98.0]

Solvent-accessible surface area (backbone atoms only — not comparable to full-atom values): 6237 Å² total; per-residue (Å²): 132,93,73,87,75,87,69,96,55,59,70,60,51,50,51,51,42,57,74,68,40,44,82,62,72,57,54,80,40,67,68,57,44,51,52,54,51,50,56,72,77,43,79,82,86,41,78,91,45,46,62,64,50,44,54,77,72,60,68,66,59,67,71,59,46,68,74,72,42,35,96,82,59,59,94,63,90,64,38,59,92,90,36,94,47,69,53,59,9,39,55,58,36,52,63,73,74,108